Protein AF-A0A0F9MWS9-F1 (afdb_monomer_lite)

Structure (mmCIF, N/CA/C/O backbone):
data_AF-A0A0F9MWS9-F1
#
_entry.id   AF-A0A0F9MWS9-F1
#
loop_
_atom_site.group_PDB
_atom_site.id
_atom_site.type_symbol
_atom_site.label_atom_id
_atom_site.label_alt_id
_atom_site.label_comp_id
_atom_site.label_asym_id
_atom_site.label_entity_id
_atom_site.label_seq_id
_atom_site.pdbx_PDB_ins_code
_atom_site.Cartn_x
_atom_site.Cartn_y
_atom_site.Cartn_z
_atom_site.occupancy
_atom_site.B_iso_or_equiv
_atom_site.auth_seq_id
_atom_site.auth_comp_id
_atom_site.auth_asym_id
_atom_site.auth_atom_id
_atom_site.pdbx_PDB_model_num
ATOM 1 N N . MET A 1 1 ? 12.477 2.180 42.916 1.00 33.06 1 MET A N 1
ATOM 2 C CA . MET A 1 1 ? 12.756 0.726 42.947 1.00 33.06 1 MET A CA 1
ATOM 3 C C . MET A 1 1 ? 11.719 0.023 42.084 1.00 33.06 1 MET A C 1
ATOM 5 O O . MET A 1 1 ? 10.607 -0.194 42.544 1.00 33.06 1 MET A O 1
ATOM 9 N N . LYS A 1 2 ? 12.033 -0.216 40.807 1.00 33.66 2 LYS A N 1
ATOM 10 C CA . LYS A 1 2 ? 11.107 -0.836 39.848 1.00 33.66 2 LYS A CA 1
ATOM 11 C C . LYS A 1 2 ? 11.166 -2.355 40.028 1.00 33.66 2 LYS A C 1
ATOM 13 O O . LYS A 1 2 ? 12.257 -2.920 40.002 1.00 33.66 2 LYS A O 1
ATOM 18 N N . LYS A 1 3 ? 10.023 -2.999 40.275 1.00 29.28 3 LYS A N 1
ATOM 19 C CA . LYS A 1 3 ? 9.929 -4.462 40.342 1.00 29.28 3 LYS A CA 1
ATOM 20 C C . LYS A 1 3 ? 9.741 -4.998 38.926 1.00 29.28 3 LYS A C 1
ATOM 22 O O . LYS A 1 3 ? 8.705 -4.784 38.312 1.00 29.28 3 LYS A O 1
ATOM 27 N N . LEU A 1 4 ? 10.789 -5.649 38.441 1.00 31.08 4 LEU A N 1
ATOM 28 C CA . LEU A 1 4 ? 10.837 -6.424 37.211 1.00 31.08 4 LEU A CA 1
ATOM 29 C C . LEU A 1 4 ? 10.204 -7.794 37.506 1.00 31.08 4 LEU A C 1
ATOM 31 O O . LEU A 1 4 ? 10.691 -8.505 38.386 1.00 31.08 4 LEU A O 1
ATOM 35 N N . ILE A 1 5 ? 9.108 -8.148 36.837 1.00 36.31 5 ILE A N 1
ATOM 36 C CA . ILE A 1 5 ? 8.542 -9.501 36.916 1.00 36.31 5 ILE A CA 1
ATOM 37 C C . ILE A 1 5 ? 9.139 -10.294 35.752 1.00 36.31 5 ILE A C 1
ATOM 39 O O . ILE A 1 5 ? 8.792 -10.063 34.599 1.00 36.31 5 ILE A O 1
ATOM 43 N N . ILE A 1 6 ? 10.079 -11.189 36.064 1.00 33.19 6 ILE A N 1
ATOM 44 C CA . ILE A 1 6 ? 10.689 -12.124 35.112 1.00 33.19 6 ILE A CA 1
ATOM 45 C C . ILE A 1 6 ? 9.939 -13.453 35.235 1.00 33.19 6 ILE A C 1
ATOM 47 O O . ILE A 1 6 ? 10.024 -14.114 36.269 1.00 33.19 6 ILE A O 1
ATOM 51 N N . LEU A 1 7 ? 9.221 -13.857 34.189 1.00 34.88 7 LEU A N 1
ATOM 52 C CA . LEU A 1 7 ? 8.716 -15.223 34.044 1.00 34.88 7 LEU A CA 1
ATOM 53 C C . LEU A 1 7 ? 9.752 -16.026 33.251 1.00 34.88 7 LEU A C 1
ATOM 55 O O . LEU A 1 7 ? 9.884 -15.876 32.041 1.00 34.88 7 LEU A O 1
ATOM 59 N N . ALA A 1 8 ? 10.533 -16.839 33.963 1.00 32.91 8 ALA A N 1
ATOM 60 C CA . ALA A 1 8 ? 11.548 -17.711 33.385 1.00 32.91 8 ALA A CA 1
ATOM 61 C C . ALA A 1 8 ? 10.923 -19.056 32.978 1.00 32.91 8 ALA A C 1
ATOM 63 O O . ALA A 1 8 ? 10.667 -19.910 33.825 1.00 32.91 8 ALA A O 1
ATOM 64 N N . GLY A 1 9 ? 10.689 -19.246 31.680 1.00 32.31 9 GLY A N 1
ATOM 65 C CA . GLY A 1 9 ? 10.473 -20.562 31.081 1.00 32.31 9 GLY A CA 1
ATOM 66 C C . GLY A 1 9 ? 11.807 -21.132 30.602 1.00 32.31 9 GLY A C 1
ATOM 67 O O . GLY A 1 9 ? 12.452 -20.546 29.738 1.00 32.31 9 GLY A O 1
ATOM 68 N N . ILE A 1 10 ? 12.241 -22.254 31.180 1.00 38.34 10 ILE A N 1
ATOM 69 C CA . ILE A 1 10 ? 13.439 -22.988 30.749 1.00 38.34 10 ILE A CA 1
ATOM 70 C C . ILE A 1 10 ? 13.066 -23.858 29.545 1.00 38.34 10 ILE A C 1
ATOM 72 O O . ILE A 1 10 ? 12.304 -24.811 29.694 1.00 38.34 10 ILE A O 1
ATOM 76 N N . PHE A 1 11 ? 13.651 -23.574 28.381 1.00 33.03 11 PHE A N 1
ATOM 77 C CA . PHE A 1 11 ? 13.774 -24.525 27.273 1.00 33.03 11 PHE A CA 1
ATOM 78 C C . PHE A 1 11 ? 15.157 -24.358 26.623 1.00 33.03 11 PHE A C 1
ATOM 80 O O . PHE A 1 11 ? 15.594 -23.247 26.333 1.00 33.03 11 PHE A O 1
ATOM 87 N N . LEU A 1 12 ? 15.879 -25.470 26.482 1.00 32.66 12 LEU A N 1
ATOM 88 C CA . LEU A 1 12 ? 17.255 -25.558 25.985 1.00 32.66 12 LEU A CA 1
ATOM 89 C C . LEU A 1 12 ? 17.269 -25.833 24.469 1.00 32.66 12 LEU A C 1
ATOM 91 O O . LEU A 1 12 ? 16.590 -26.760 24.041 1.00 32.66 12 LEU A O 1
ATOM 95 N N . LEU A 1 13 ? 18.155 -25.113 23.752 1.00 37.16 13 LEU A N 1
ATOM 96 C CA . LEU A 1 13 ? 18.725 -25.371 22.404 1.00 37.16 13 LEU A CA 1
ATOM 97 C C . LEU A 1 13 ? 17.707 -25.244 21.244 1.00 37.16 13 LEU A C 1
ATOM 99 O O . LEU A 1 13 ? 16.757 -26.003 21.172 1.00 37.16 13 LEU A O 1
ATOM 103 N N . VAL A 1 14 ? 17.802 -24.313 20.288 1.00 38.50 14 VAL A N 1
ATOM 104 C CA . VAL A 1 14 ? 18.889 -23.950 19.351 1.00 38.50 14 VAL A CA 1
ATOM 105 C C . VAL A 1 14 ? 18.644 -22.498 18.887 1.00 38.50 14 VAL A C 1
ATOM 107 O O . VAL A 1 14 ? 17.505 -22.045 18.866 1.00 38.50 14 VAL A O 1
ATOM 110 N N . GLY A 1 15 ? 19.708 -21.758 18.560 1.00 44.62 15 GLY A N 1
ATOM 111 C CA . GLY A 1 15 ? 19.700 -20.309 18.321 1.00 44.62 15 GLY A CA 1
ATOM 112 C C . GLY A 1 15 ? 18.612 -19.771 17.383 1.00 44.62 15 GLY A C 1
ATOM 113 O O . GLY A 1 15 ? 18.641 -20.000 16.181 1.00 44.62 15 GLY 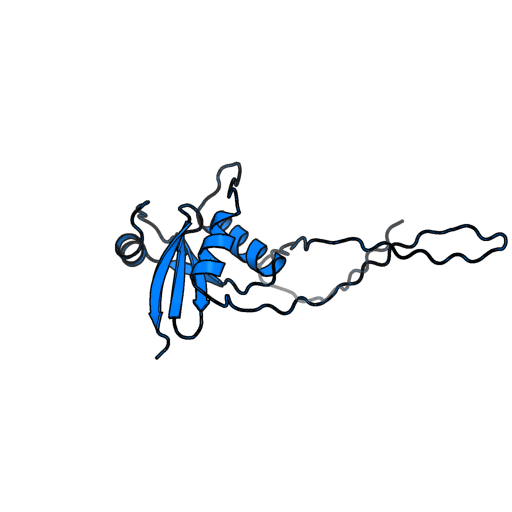A O 1
ATOM 114 N N . CYS A 1 16 ? 17.723 -18.961 17.951 1.00 31.00 16 CYS A N 1
ATOM 115 C CA . CYS A 1 16 ? 16.984 -17.901 17.280 1.00 31.00 16 CYS A CA 1
ATOM 116 C C . CYS A 1 16 ? 16.686 -16.869 18.374 1.00 31.00 16 CYS A C 1
ATOM 118 O O . CYS A 1 16 ? 15.968 -17.169 19.328 1.00 31.00 16 CYS A O 1
ATOM 120 N N . ALA A 1 17 ? 17.345 -15.711 18.336 1.00 36.44 17 ALA A N 1
ATOM 121 C CA . ALA A 1 17 ? 17.035 -14.640 19.274 1.00 36.44 17 ALA A CA 1
ATOM 122 C C . ALA A 1 17 ? 15.630 -14.120 18.928 1.00 36.44 17 ALA A C 1
ATOM 124 O O . ALA A 1 17 ? 15.424 -13.737 17.777 1.00 36.44 17 ALA A O 1
ATOM 125 N N . PRO A 1 18 ? 14.655 -14.115 19.855 1.00 38.09 18 PRO A N 1
ATOM 126 C CA . PRO A 1 18 ? 13.385 -13.469 19.583 1.00 38.09 18 PRO A CA 1
ATOM 127 C C . PRO A 1 18 ? 13.640 -11.963 19.512 1.00 38.09 18 PRO A C 1
ATOM 129 O O . PRO A 1 18 ? 14.011 -11.336 20.506 1.00 38.09 18 PRO A O 1
ATOM 132 N N . VAL A 1 19 ? 13.480 -11.395 18.320 1.00 38.53 19 VAL A N 1
ATOM 133 C CA . VAL A 1 19 ? 13.3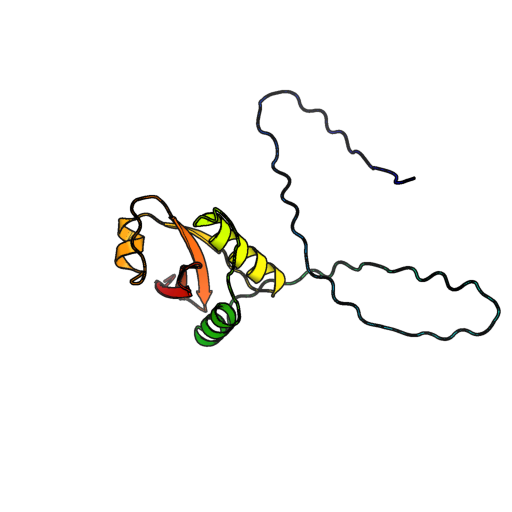72 -9.950 18.139 1.00 38.53 19 VAL A CA 1
ATOM 134 C C . VAL A 1 19 ? 12.063 -9.544 18.808 1.00 38.53 19 VAL A C 1
ATOM 136 O O . VAL A 1 19 ? 10.979 -9.869 18.334 1.00 38.53 19 VAL A O 1
ATOM 139 N N . VAL A 1 20 ? 12.167 -8.925 19.980 1.00 38.09 20 VAL A N 1
ATOM 140 C CA . VAL A 1 20 ? 11.023 -8.327 20.668 1.00 38.09 20 VAL A CA 1
ATOM 141 C C . VAL A 1 20 ? 10.841 -6.945 20.057 1.00 38.09 20 VAL A C 1
ATOM 143 O O . VAL A 1 20 ? 11.601 -6.027 20.358 1.00 38.09 20 VAL A O 1
ATOM 146 N N . GLU A 1 21 ? 9.886 -6.820 19.141 1.00 39.25 21 GLU A N 1
ATOM 147 C CA . GLU A 1 21 ? 9.561 -5.549 18.506 1.00 39.25 21 GLU A CA 1
ATOM 148 C C . GLU A 1 21 ? 8.651 -4.733 19.434 1.00 39.25 21 GLU A C 1
ATOM 150 O O . GLU A 1 21 ? 7.560 -5.160 19.813 1.00 39.25 21 GLU A O 1
ATOM 155 N N . TYR A 1 22 ? 9.133 -3.567 19.859 1.00 38.62 22 TYR A N 1
ATOM 156 C CA . TYR A 1 22 ? 8.384 -2.647 20.705 1.00 38.62 22 TYR A CA 1
ATOM 157 C C . TYR A 1 22 ? 7.497 -1.777 19.810 1.00 38.62 22 TYR A C 1
ATOM 159 O O . TYR A 1 22 ? 7.992 -0.902 19.103 1.00 38.62 22 TYR A O 1
ATOM 167 N N . VAL A 1 23 ? 6.188 -2.023 19.822 1.00 33.41 23 VAL A N 1
ATOM 168 C CA . VAL A 1 23 ? 5.212 -1.166 19.137 1.00 33.41 23 VAL A CA 1
ATOM 169 C C . VAL A 1 23 ? 4.765 -0.080 20.115 1.00 33.41 23 VAL A C 1
ATOM 171 O O . VAL A 1 23 ? 4.049 -0.353 21.075 1.00 33.41 23 VAL A O 1
ATOM 174 N N . GLU A 1 24 ? 5.212 1.158 19.901 1.00 35.56 24 GLU A N 1
ATOM 175 C CA . GLU A 1 24 ? 4.741 2.321 20.661 1.00 35.56 24 GLU A CA 1
ATOM 176 C C . GLU A 1 24 ? 3.365 2.761 20.129 1.00 35.56 24 GLU A C 1
ATOM 178 O O . GLU A 1 24 ? 3.253 3.415 19.092 1.00 35.56 24 GLU A O 1
ATOM 183 N N . THR A 1 25 ? 2.289 2.382 20.819 1.00 37.94 25 THR A N 1
ATOM 184 C CA . THR A 1 25 ? 0.919 2.823 20.503 1.00 37.94 25 THR A CA 1
ATOM 185 C C . THR A 1 25 ? 0.666 4.255 21.004 1.00 37.94 25 THR A C 1
ATOM 187 O O . THR A 1 25 ? 1.119 4.597 22.100 1.00 37.94 25 THR A O 1
ATOM 190 N N . PRO A 1 26 ? -0.072 5.113 20.271 1.00 35.72 26 PRO A N 1
ATOM 191 C CA . PRO A 1 26 ? -0.399 6.462 20.728 1.00 35.72 26 PRO A CA 1
ATOM 192 C C . PRO A 1 26 ? -1.329 6.443 21.935 1.00 35.72 26 PRO A C 1
ATOM 194 O O . PRO A 1 26 ? -2.268 5.657 22.009 1.00 35.72 26 PRO A O 1
ATOM 197 N N . VAL A 1 27 ? -1.103 7.390 22.840 1.00 34.25 27 VAL A N 1
ATOM 198 C CA . VAL A 1 27 ? -1.928 7.613 24.026 1.00 34.25 27 VAL A CA 1
ATOM 199 C C . VAL A 1 27 ? -2.564 8.999 23.906 1.00 34.25 27 VAL A C 1
ATOM 201 O O . VAL A 1 27 ? -1.849 9.991 23.766 1.00 34.25 27 VAL A O 1
ATOM 204 N N . TYR A 1 28 ? -3.895 9.075 23.957 1.00 41.12 28 TYR A N 1
ATOM 205 C CA . TYR A 1 28 ? -4.650 10.333 24.024 1.00 41.12 28 TYR A CA 1
ATOM 206 C C . TYR A 1 28 ? -5.219 10.532 25.438 1.00 41.12 28 TYR A C 1
ATOM 208 O O . TYR A 1 28 ? -5.641 9.574 26.082 1.00 41.12 28 TYR A O 1
ATOM 216 N N . ILE A 1 29 ? -5.197 11.775 25.935 1.00 35.16 29 ILE A N 1
ATOM 217 C CA . ILE A 1 29 ? -5.516 12.137 27.327 1.00 35.16 29 ILE A CA 1
ATOM 218 C C . ILE A 1 29 ? -6.893 12.811 27.382 1.00 35.16 29 ILE A C 1
ATOM 220 O O . ILE A 1 29 ? -7.041 13.936 26.903 1.00 35.16 29 ILE A O 1
ATOM 224 N N . GLU A 1 30 ? -7.879 12.180 28.022 1.00 36.31 30 GLU A N 1
ATOM 225 C CA . GLU A 1 30 ? -9.132 12.846 28.404 1.00 36.31 30 GLU A CA 1
ATOM 226 C C . GLU A 1 30 ? -9.099 13.286 29.875 1.00 36.31 30 GLU A C 1
ATOM 228 O O . GLU A 1 30 ? -8.767 12.518 30.778 1.00 36.31 30 GLU A O 1
ATOM 233 N N . LYS A 1 31 ? -9.440 14.557 30.125 1.00 33.81 31 LYS A N 1
ATOM 234 C CA . LYS A 1 31 ? -9.402 15.188 31.451 1.00 33.81 31 LYS A CA 1
ATOM 235 C C . LYS A 1 31 ? -10.778 15.125 32.113 1.00 33.81 31 LYS A C 1
ATOM 237 O O . LYS A 1 31 ? -11.664 15.893 31.746 1.00 33.81 31 LYS A O 1
ATOM 242 N N . ILE A 1 32 ? -10.935 14.290 33.138 1.00 42.00 32 ILE A N 1
ATOM 243 C CA . ILE A 1 32 ? -12.139 14.265 33.984 1.00 42.00 32 ILE A CA 1
ATOM 244 C C . ILE A 1 32 ? -11.792 14.859 35.356 1.00 42.00 32 ILE A C 1
ATOM 246 O O . ILE A 1 32 ? -10.798 14.475 35.966 1.00 42.00 32 ILE A O 1
ATOM 250 N N . VAL A 1 33 ? -12.587 15.829 35.827 1.00 34.78 33 VAL A N 1
ATOM 251 C CA . VAL A 1 33 ? -12.396 16.517 37.116 1.00 34.78 33 VAL A CA 1
ATOM 252 C C . VAL A 1 33 ? -13.537 16.137 38.057 1.00 34.78 33 VAL A C 1
ATOM 254 O O . VAL A 1 33 ? -14.662 16.592 37.865 1.00 34.78 33 VAL A O 1
ATOM 257 N N . GLU A 1 34 ? -13.249 15.355 39.096 1.00 37.00 34 GLU A N 1
ATOM 258 C CA . GLU A 1 34 ? -14.145 15.205 40.249 1.00 37.00 34 GLU A CA 1
ATOM 259 C C . GLU A 1 34 ? -13.629 16.042 41.424 1.00 37.00 34 GLU A C 1
ATOM 261 O O . GLU A 1 34 ? -12.450 15.998 41.774 1.00 37.00 34 GLU A O 1
ATOM 266 N N . VAL A 1 35 ? -14.522 16.833 42.026 1.00 34.62 35 VAL A N 1
ATOM 267 C CA . VAL A 1 35 ? -14.218 17.702 43.169 1.00 34.62 35 VAL A CA 1
ATOM 268 C C . VAL A 1 35 ? -14.808 17.076 44.428 1.00 34.62 35 VAL A C 1
ATOM 270 O O . VAL A 1 35 ? -16.026 17.066 44.597 1.00 34.62 35 VAL A O 1
ATOM 273 N N . VAL A 1 36 ? -13.951 16.602 45.334 1.00 36.69 36 VAL A N 1
ATOM 274 C CA . VAL A 1 36 ? -14.343 16.173 46.685 1.00 36.69 36 VAL A CA 1
ATOM 275 C C . VAL A 1 36 ? -13.609 17.044 47.702 1.00 36.69 36 VAL A C 1
ATOM 277 O O . VAL A 1 36 ? -12.386 17.171 47.675 1.00 36.69 36 VAL A O 1
ATOM 280 N N . VAL A 1 37 ? -14.379 17.706 48.566 1.00 44.53 37 VAL A N 1
ATOM 281 C CA . VAL A 1 37 ? -13.894 18.657 49.572 1.00 44.53 37 VAL A CA 1
ATOM 282 C C . VAL A 1 37 ? -13.767 17.936 50.912 1.00 44.53 37 VAL A C 1
ATOM 284 O O . VAL A 1 37 ? -14.785 17.654 51.527 1.00 44.53 37 VAL A O 1
ATOM 287 N N . GLU A 1 38 ? -12.535 17.637 51.334 1.00 38.47 38 GLU A N 1
ATOM 288 C CA . GLU A 1 38 ? -11.970 17.883 52.679 1.00 38.47 38 GLU A CA 1
ATOM 289 C C . GLU A 1 38 ? -10.625 17.138 52.844 1.00 38.47 38 GLU A C 1
ATOM 291 O O . GLU A 1 38 ? -10.569 15.923 52.953 1.00 38.47 38 GLU A O 1
ATOM 296 N N . VAL A 1 39 ? -9.530 17.914 52.860 1.00 49.56 39 VAL A N 1
ATOM 297 C CA . VAL A 1 39 ? -8.171 17.583 53.351 1.00 49.56 39 VAL A CA 1
ATOM 298 C C . VAL A 1 39 ? -7.602 16.205 52.954 1.00 49.56 39 VAL A C 1
ATOM 300 O O . VAL A 1 39 ? -7.217 15.415 53.810 1.00 49.56 39 VAL A O 1
ATOM 303 N N . GLU A 1 40 ? -7.426 15.939 51.657 1.00 40.06 40 GLU A N 1
ATOM 304 C CA . GLU A 1 40 ? -6.697 14.754 51.185 1.00 40.06 40 GLU A CA 1
ATOM 305 C C . GLU A 1 40 ? -5.641 15.119 50.138 1.00 40.06 40 GLU A C 1
ATOM 307 O O . GLU A 1 40 ? -5.856 15.903 49.215 1.00 40.06 40 GLU A O 1
ATOM 312 N N . LYS A 1 41 ? -4.444 14.562 50.326 1.00 37.53 41 LYS A N 1
ATOM 313 C CA . LYS A 1 41 ? -3.307 14.652 49.413 1.00 37.53 41 LYS A CA 1
ATOM 314 C C . LYS A 1 41 ? -3.742 14.114 48.047 1.00 37.53 41 LYS A C 1
ATOM 316 O O . LYS A 1 41 ? -3.852 12.903 47.885 1.00 37.53 41 LYS A O 1
ATOM 321 N N . ILE A 1 42 ? -3.967 15.008 47.087 1.00 43.09 42 ILE A N 1
ATOM 322 C CA . ILE A 1 42 ? -4.280 14.657 45.699 1.00 43.09 42 ILE A CA 1
ATOM 323 C C . ILE A 1 42 ? -3.067 13.907 45.140 1.00 43.09 42 ILE A C 1
ATOM 325 O O . ILE A 1 42 ? -2.016 14.493 44.885 1.00 43.09 42 ILE A O 1
ATOM 329 N N . VAL A 1 43 ? -3.181 12.586 45.039 1.00 43.03 43 VAL A N 1
ATOM 330 C CA . VAL A 1 43 ? -2.247 11.757 44.282 1.00 43.03 43 VAL A CA 1
ATOM 331 C C . VAL A 1 43 ? -2.901 11.557 42.927 1.00 43.03 43 VAL A C 1
ATOM 333 O O . VAL A 1 43 ? -3.846 10.784 42.804 1.00 43.03 43 VAL A O 1
ATOM 336 N N . GLU A 1 44 ? -2.429 12.292 41.925 1.00 45.31 44 GLU A N 1
ATOM 337 C CA . GLU A 1 44 ? -2.791 12.040 40.534 1.00 45.31 44 GLU A CA 1
ATOM 338 C C . GLU A 1 44 ? -2.245 10.657 40.157 1.00 45.31 44 GLU A C 1
ATOM 340 O O . GLU A 1 44 ? -1.035 10.449 40.062 1.00 45.31 44 GLU A O 1
ATOM 345 N N . ILE A 1 45 ? -3.137 9.674 40.035 1.00 51.62 45 ILE A N 1
ATOM 346 C CA . ILE A 1 45 ? -2.805 8.352 39.511 1.00 51.62 45 ILE A CA 1
ATOM 347 C C . ILE A 1 45 ? -3.269 8.345 38.056 1.00 51.62 45 ILE A C 1
ATOM 349 O O . ILE A 1 45 ? -4.453 8.160 37.781 1.00 51.62 45 ILE A O 1
ATOM 353 N N . GLU A 1 46 ? -2.339 8.557 37.124 1.00 51.22 46 GLU A N 1
ATOM 354 C CA . GLU A 1 46 ? -2.579 8.325 35.699 1.00 51.22 46 GLU A CA 1
ATOM 355 C C . GLU A 1 46 ? -2.824 6.829 35.483 1.00 51.22 46 GLU A C 1
ATOM 357 O O . GLU A 1 46 ? -1.916 5.999 35.581 1.00 51.22 46 GLU A O 1
ATOM 362 N N . LYS A 1 47 ? -4.081 6.459 35.238 1.00 44.78 47 LYS A N 1
ATOM 363 C CA . LYS A 1 47 ? -4.443 5.091 34.881 1.00 44.78 47 LYS A CA 1
ATOM 364 C C . LYS A 1 47 ? -4.422 4.975 33.361 1.00 44.78 47 LYS A C 1
ATOM 366 O O . LYS A 1 47 ? -5.351 5.416 32.695 1.00 44.78 47 LYS A O 1
ATOM 371 N N . ILE A 1 48 ? -3.360 4.380 32.826 1.00 56.12 48 ILE A N 1
ATOM 372 C CA . ILE A 1 48 ? -3.275 3.999 31.413 1.00 56.12 48 ILE A CA 1
ATOM 373 C C . ILE A 1 48 ? -4.309 2.887 31.189 1.00 56.12 48 ILE A C 1
ATOM 375 O O . ILE A 1 48 ? -4.214 1.822 31.801 1.00 56.12 48 ILE A O 1
ATOM 379 N N . ALA A 1 49 ? -5.333 3.159 30.383 1.00 52.75 49 ALA A N 1
ATOM 380 C CA . ALA A 1 49 ? -6.305 2.162 29.953 1.00 52.75 49 ALA A CA 1
ATOM 381 C C . ALA A 1 49 ? -5.986 1.763 28.508 1.00 52.75 49 ALA A C 1
ATOM 383 O O . ALA A 1 49 ? -6.032 2.598 27.610 1.00 52.75 49 ALA A O 1
ATOM 384 N N . GLU A 1 50 ? -5.649 0.493 28.296 1.00 56.91 50 GLU A N 1
ATOM 385 C CA . GLU A 1 50 ? -5.481 -0.088 26.964 1.00 56.91 50 GLU A CA 1
ATOM 386 C C . GLU A 1 50 ? -6.876 -0.372 26.388 1.00 56.91 50 GLU A C 1
ATOM 388 O O . GLU A 1 50 ? -7.559 -1.298 26.831 1.00 56.91 50 GLU A O 1
ATOM 393 N N . VAL A 1 51 ? -7.336 0.457 25.448 1.00 63.19 51 VAL A N 1
ATOM 394 C CA . VAL A 1 51 ? -8.569 0.193 24.693 1.00 63.19 51 VAL A CA 1
ATOM 395 C C . VAL A 1 51 ? -8.182 -0.579 23.429 1.00 63.19 51 VAL A C 1
ATOM 397 O O . VAL A 1 51 ? -7.374 -0.068 22.653 1.00 63.19 51 VAL A O 1
ATOM 400 N N . PRO A 1 52 ? -8.720 -1.791 23.200 1.00 67.69 52 PRO A N 1
ATOM 401 C CA . PRO A 1 52 ? -8.506 -2.503 21.947 1.00 67.69 52 PRO A CA 1
ATOM 402 C C . PRO A 1 52 ? -9.051 -1.669 20.784 1.00 67.69 52 PRO A C 1
ATOM 404 O O . PRO A 1 52 ? -10.233 -1.326 20.777 1.00 67.69 52 PRO A O 1
ATOM 407 N N . ILE A 1 53 ? -8.195 -1.336 19.819 1.00 76.06 53 ILE A N 1
ATOM 408 C CA . ILE A 1 53 ? -8.624 -0.733 18.556 1.00 76.06 53 ILE A CA 1
ATOM 409 C C . ILE A 1 53 ? -9.036 -1.884 17.639 1.00 76.06 53 ILE A C 1
ATOM 411 O O . ILE A 1 53 ? -8.231 -2.770 17.351 1.00 76.06 53 ILE A O 1
ATOM 415 N N . GLU A 1 54 ? -10.295 -1.891 17.210 1.00 87.19 54 GLU A N 1
ATOM 416 C CA . GLU A 1 54 ? -10.746 -2.779 16.142 1.00 87.19 54 GLU A CA 1
ATOM 417 C C . GLU A 1 54 ? -10.199 -2.245 14.815 1.00 87.19 54 GLU A C 1
ATOM 419 O O . GLU A 1 54 ? -10.433 -1.088 14.465 1.00 87.19 54 GLU A O 1
ATOM 424 N N . LEU A 1 55 ? -9.416 -3.067 14.113 1.00 92.38 55 LEU A N 1
ATOM 425 C CA . LEU A 1 55 ? -8.889 -2.712 12.799 1.00 92.38 55 LEU A CA 1
ATOM 426 C C . LEU A 1 55 ? -9.982 -2.895 11.750 1.00 92.38 55 LEU A C 1
ATOM 428 O O . LEU A 1 55 ? -10.667 -3.919 11.746 1.00 92.38 55 LEU A O 1
ATOM 432 N N . ARG A 1 56 ? -10.105 -1.929 10.843 1.00 95.38 56 ARG A N 1
ATOM 433 C CA . ARG A 1 56 ? -11.048 -1.969 9.722 1.00 95.38 56 ARG A CA 1
ATOM 434 C C . ARG A 1 56 ? -10.352 -1.758 8.384 1.00 95.38 56 ARG A C 1
ATOM 436 O O . ARG A 1 56 ? -9.255 -1.205 8.323 1.00 95.38 56 ARG A O 1
ATOM 443 N N . ASP A 1 57 ? -11.032 -2.142 7.316 1.00 97.19 57 ASP A N 1
ATOM 444 C CA . ASP A 1 57 ? -10.648 -1.769 5.959 1.00 97.19 57 ASP A CA 1
ATOM 445 C C . ASP A 1 57 ? -11.005 -0.300 5.662 1.00 97.19 57 ASP A C 1
ATOM 447 O O . ASP A 1 57 ? -11.749 0.363 6.402 1.00 97.19 57 ASP A O 1
ATOM 451 N N . PHE A 1 58 ? -10.463 0.209 4.556 1.00 97.81 58 PHE A N 1
ATOM 452 C CA . PHE A 1 58 ? -10.891 1.483 3.984 1.00 97.81 58 PHE A CA 1
ATOM 453 C C . PHE A 1 58 ? -12.266 1.314 3.320 1.00 97.81 58 PHE A C 1
ATOM 455 O O . PHE A 1 58 ? -12.531 0.307 2.667 1.00 97.81 58 PHE A O 1
ATOM 462 N N . GLU A 1 59 ? -13.132 2.313 3.455 1.00 97.19 59 GLU A N 1
ATOM 463 C CA . GLU A 1 59 ? -14.465 2.372 2.846 1.00 97.19 59 GLU A CA 1
ATOM 464 C C . GLU A 1 59 ? -14.399 2.712 1.353 1.00 97.19 59 GLU A C 1
ATOM 466 O O . GLU A 1 59 ? -15.332 2.438 0.600 1.00 97.19 59 GLU A O 1
ATOM 471 N N . SER A 1 60 ? -13.319 3.363 0.907 1.00 98.00 60 SER A N 1
ATOM 472 C CA . SER A 1 60 ? -13.150 3.733 -0.495 1.00 98.00 60 SER A CA 1
ATOM 473 C C . SER A 1 60 ? -11.691 3.967 -0.882 1.00 98.00 60 SER A C 1
ATOM 475 O O . SER A 1 60 ? -10.835 4.277 -0.053 1.00 98.00 60 SER A O 1
ATOM 477 N N . LEU A 1 61 ? -11.416 3.891 -2.188 1.00 97.69 61 LEU A N 1
ATOM 478 C CA . LEU A 1 61 ? -10.112 4.261 -2.744 1.00 97.69 61 LEU A CA 1
ATOM 479 C C . LEU A 1 61 ? -9.761 5.735 -2.476 1.00 97.69 61 LEU A C 1
ATOM 481 O O . LEU A 1 61 ? -8.583 6.071 -2.388 1.00 97.69 61 LEU A O 1
ATOM 485 N N . GLU A 1 62 ? -10.760 6.610 -2.360 1.00 97.50 62 GLU A N 1
ATOM 486 C CA . GLU A 1 62 ? -10.522 8.025 -2.068 1.00 97.50 62 GLU A CA 1
ATOM 487 C C . GLU A 1 62 ? -10.060 8.223 -0.624 1.00 97.50 62 GLU A C 1
ATOM 489 O O . GLU A 1 62 ? -9.046 8.878 -0.411 1.00 97.50 62 GLU A O 1
ATOM 494 N N . GLU A 1 63 ? -10.707 7.563 0.343 1.00 97.25 63 GLU A N 1
ATOM 495 C CA . GLU A 1 63 ? -10.261 7.566 1.744 1.00 97.25 63 GLU A CA 1
ATOM 496 C C . GLU A 1 63 ? -8.812 7.071 1.859 1.00 97.25 63 GLU A C 1
ATOM 498 O O . GLU A 1 63 ? -7.989 7.693 2.529 1.00 97.25 63 GLU A O 1
ATOM 503 N N . LEU A 1 64 ? -8.462 5.992 1.146 1.00 97.31 64 LEU A N 1
ATOM 504 C CA . LEU A 1 64 ? -7.088 5.496 1.107 1.00 97.31 64 LEU A CA 1
ATOM 505 C C . LEU A 1 64 ? -6.113 6.545 0.548 1.00 97.31 64 LEU A C 1
ATOM 507 O O . LEU A 1 64 ? -5.036 6.752 1.109 1.00 97.31 64 LEU A O 1
ATOM 511 N N . ARG A 1 65 ? -6.464 7.208 -0.559 1.00 95.88 65 ARG A N 1
ATOM 512 C CA . ARG A 1 65 ? -5.615 8.235 -1.188 1.00 95.88 65 ARG A CA 1
ATOM 513 C C . ARG A 1 65 ? -5.404 9.436 -0.282 1.00 95.88 65 ARG A C 1
ATOM 515 O O . ARG A 1 65 ? -4.272 9.907 -0.169 1.00 95.88 65 ARG A O 1
ATOM 522 N N . GLU A 1 66 ? -6.469 9.913 0.354 1.00 95.25 66 GLU A N 1
ATOM 523 C CA . GLU A 1 66 ? -6.406 10.997 1.330 1.00 95.25 66 GLU A CA 1
ATOM 524 C C . GLU A 1 66 ? -5.493 10.592 2.495 1.00 95.25 66 GLU A C 1
ATOM 526 O O . GLU A 1 66 ? -4.500 11.269 2.769 1.00 95.25 66 GLU A O 1
ATOM 531 N N . TRP A 1 67 ? -5.725 9.417 3.084 1.00 95.19 67 TRP A N 1
ATOM 532 C CA . TRP A 1 67 ? -4.966 8.924 4.232 1.00 95.19 67 TRP A CA 1
ATOM 533 C C . TRP A 1 67 ? -3.470 8.693 3.940 1.00 95.19 67 TRP A C 1
ATOM 535 O O . TRP A 1 67 ? -2.614 9.037 4.763 1.00 95.19 67 TRP A O 1
ATOM 545 N N . VA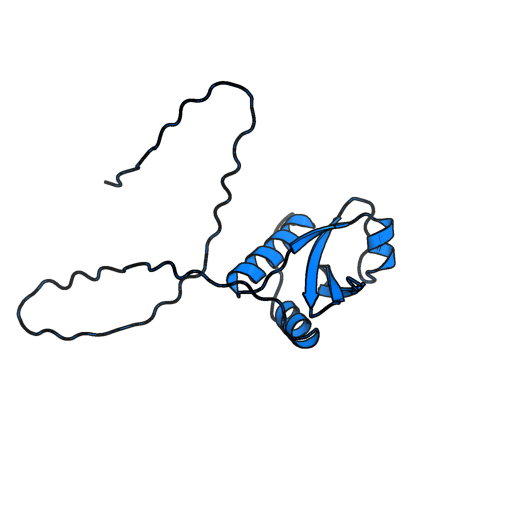L A 1 68 ? -3.121 8.152 2.764 1.00 92.62 68 VAL A N 1
ATOM 546 C CA . VAL A 1 68 ? -1.719 8.011 2.315 1.00 92.62 68 VAL A CA 1
ATOM 547 C C . VAL A 1 68 ? -1.103 9.388 2.002 1.00 92.62 68 VAL A C 1
ATOM 549 O O . VAL A 1 68 ? 0.091 9.610 2.227 1.00 92.62 68 VAL A O 1
ATOM 552 N N . GLY A 1 69 ? -1.898 10.337 1.502 1.00 85.19 69 GLY A N 1
ATOM 553 C CA . GLY A 1 69 ? -1.463 11.681 1.116 1.00 85.19 69 GLY A CA 1
ATOM 554 C C . GLY A 1 69 ? -1.162 12.626 2.286 1.00 85.19 69 GLY A C 1
ATOM 555 O O . GLY A 1 69 ? -0.257 13.458 2.176 1.00 85.19 69 GLY A O 1
ATOM 556 N N . GLU A 1 70 ? -1.861 12.479 3.414 1.00 74.25 70 GLU A N 1
ATOM 557 C CA . GLU A 1 70 ? -1.753 13.342 4.605 1.00 74.25 70 GLU A CA 1
ATOM 558 C C . GLU A 1 70 ? -0.397 13.249 5.337 1.00 74.25 70 GLU A C 1
ATOM 560 O O . GLU A 1 70 ? -0.048 14.107 6.154 1.00 74.25 70 GLU A O 1
ATOM 565 N N . GLY A 1 71 ? 0.415 12.237 5.021 1.00 57.97 71 GLY A N 1
ATOM 566 C CA . GLY A 1 71 ? 1.725 12.017 5.623 1.00 57.97 71 GLY A CA 1
ATOM 567 C C . GLY A 1 71 ? 2.872 12.699 4.877 1.00 57.97 71 GLY A C 1
ATOM 568 O O . GLY A 1 71 ? 2.993 12.647 3.651 1.00 57.97 71 GLY A O 1
ATOM 569 N N . ARG A 1 72 ? 3.828 13.263 5.619 1.00 58.59 72 ARG A N 1
ATOM 570 C CA . ARG A 1 72 ? 5.204 13.349 5.119 1.00 58.59 72 ARG A CA 1
ATOM 571 C C . ARG A 1 72 ? 5.936 12.090 5.576 1.00 58.59 72 ARG A C 1
ATOM 573 O O . ARG A 1 72 ? 6.379 12.042 6.718 1.00 58.59 72 ARG A O 1
ATOM 580 N N . PHE A 1 73 ? 6.037 11.080 4.709 1.00 62.78 73 PHE A N 1
ATOM 581 C CA . PHE A 1 73 ? 6.933 9.935 4.915 1.00 62.78 73 PHE A CA 1
ATOM 582 C C . PHE A 1 73 ? 8.383 10.428 4.821 1.00 62.78 73 PHE A C 1
ATOM 584 O O . PHE A 1 73 ? 9.017 10.339 3.778 1.00 62.78 73 PHE A O 1
ATOM 591 N N . PHE A 1 74 ? 8.872 11.079 5.872 1.00 55.91 74 PHE A N 1
ATOM 592 C CA . PHE A 1 74 ? 10.282 11.414 6.011 1.00 55.91 74 PHE A CA 1
ATOM 593 C C . PHE A 1 74 ? 10.870 10.466 7.038 1.00 55.91 74 PHE A C 1
ATOM 595 O O . PHE A 1 74 ? 10.986 10.794 8.219 1.00 55.91 74 PHE A O 1
ATOM 602 N N . LEU A 1 75 ? 11.199 9.268 6.575 1.00 59.34 75 LEU A N 1
ATOM 603 C CA . LEU A 1 75 ? 12.145 8.434 7.288 1.00 59.34 75 LEU A CA 1
ATOM 604 C C . LEU A 1 75 ? 13.529 9.049 7.020 1.00 59.34 75 LEU A C 1
ATOM 606 O O . LEU A 1 75 ? 13.912 9.284 5.875 1.00 59.34 75 LEU A O 1
ATOM 610 N N . PHE A 1 76 ? 14.204 9.481 8.085 1.00 48.91 76 PHE A N 1
ATOM 611 C CA . PHE A 1 76 ? 15.533 10.085 8.008 1.00 48.91 76 PHE A CA 1
ATOM 612 C C . PHE A 1 76 ? 16.584 8.979 8.181 1.00 48.91 76 PHE A C 1
ATOM 614 O O . PHE A 1 76 ? 16.594 8.344 9.232 1.00 48.91 76 PHE A O 1
ATOM 621 N N . GLY A 1 77 ? 17.498 8.797 7.219 1.00 56.12 77 GLY A N 1
ATOM 622 C CA . GLY A 1 77 ? 18.627 7.857 7.330 1.00 56.12 77 GLY A CA 1
ATOM 623 C C . GLY A 1 77 ? 18.817 6.964 6.099 1.00 56.12 77 GLY A C 1
ATOM 624 O O . GLY A 1 77 ? 18.315 7.292 5.025 1.00 56.12 77 GLY A O 1
ATOM 625 N N . ASP A 1 78 ? 19.539 5.852 6.282 1.00 60.56 78 ASP A N 1
ATOM 626 C CA . ASP A 1 78 ? 19.694 4.745 5.318 1.00 60.56 78 ASP A CA 1
ATOM 627 C C . ASP A 1 78 ? 18.413 3.892 5.278 1.00 60.56 78 ASP A C 1
ATOM 629 O O . ASP A 1 78 ? 18.431 2.707 5.581 1.00 60.56 78 ASP A O 1
ATOM 633 N N . THR A 1 79 ? 17.279 4.531 5.003 1.00 71.81 79 THR A N 1
ATOM 634 C CA . THR A 1 79 ? 15.972 3.874 4.976 1.00 71.81 79 THR A CA 1
ATOM 635 C C . THR A 1 79 ? 15.764 3.177 3.637 1.00 71.81 79 THR A C 1
ATOM 637 O O . THR A 1 79 ? 15.773 3.833 2.591 1.00 71.81 79 THR A O 1
ATOM 640 N N . ASP A 1 80 ? 15.533 1.873 3.677 1.00 84.25 80 ASP A N 1
ATOM 641 C CA . ASP A 1 80 ? 15.207 1.014 2.543 1.00 84.25 80 ASP A CA 1
ATOM 642 C C . ASP A 1 80 ? 13.705 0.676 2.490 1.00 84.25 80 ASP A C 1
ATOM 644 O O . ASP A 1 80 ? 12.867 1.292 3.152 1.00 84.25 80 ASP A O 1
ATOM 648 N N . CYS A 1 81 ? 13.324 -0.204 1.566 1.00 90.56 81 CYS A N 1
ATOM 649 C CA . CYS A 1 81 ? 11.929 -0.433 1.196 1.00 90.56 81 CYS A CA 1
ATOM 650 C C . CYS A 1 81 ? 11.058 -0.991 2.334 1.00 90.56 81 CYS A C 1
ATOM 652 O O . CYS A 1 81 ? 9.901 -0.589 2.494 1.00 90.56 81 CYS A O 1
ATOM 654 N N . ASP A 1 82 ? 11.603 -1.892 3.147 1.00 92.44 82 ASP A N 1
ATOM 655 C CA . ASP A 1 82 ? 10.898 -2.557 4.238 1.00 92.44 82 ASP A CA 1
ATOM 656 C C . ASP A 1 82 ? 10.652 -1.612 5.411 1.00 92.44 82 ASP A C 1
ATOM 658 O O . ASP A 1 82 ? 9.565 -1.657 5.985 1.00 92.44 82 ASP A O 1
ATOM 662 N N . ASP A 1 83 ? 11.560 -0.681 5.703 1.00 92.44 83 ASP A N 1
ATOM 663 C CA . ASP A 1 83 ? 11.317 0.392 6.670 1.00 92.44 83 ASP A CA 1
ATOM 664 C C . ASP A 1 83 ? 10.078 1.235 6.303 1.00 92.44 83 ASP A C 1
ATOM 666 O O . ASP A 1 83 ? 9.239 1.537 7.163 1.00 92.44 83 ASP A O 1
ATOM 670 N N . TYR A 1 84 ? 9.924 1.606 5.025 1.00 92.69 84 TYR A N 1
ATOM 671 C CA . TYR A 1 84 ? 8.747 2.343 4.549 1.00 92.69 84 TYR A CA 1
ATOM 672 C C . TYR A 1 84 ? 7.471 1.500 4.654 1.00 92.69 84 TYR A C 1
ATOM 674 O O . TYR A 1 84 ? 6.442 2.002 5.124 1.00 92.69 84 TYR A O 1
ATOM 682 N N . ALA A 1 85 ? 7.535 0.224 4.269 1.00 94.94 85 ALA A N 1
ATOM 683 C CA . ALA A 1 85 ? 6.387 -0.674 4.325 1.00 94.94 85 ALA A CA 1
ATOM 684 C C . ALA A 1 85 ? 5.953 -0.994 5.770 1.00 94.94 85 ALA A C 1
ATOM 686 O O . ALA A 1 85 ? 4.757 -1.001 6.087 1.00 94.94 85 ALA A O 1
ATOM 687 N N . LEU A 1 86 ? 6.916 -1.186 6.678 1.00 94.06 86 LEU A N 1
ATOM 688 C CA . LEU A 1 86 ? 6.687 -1.358 8.114 1.00 94.06 86 LEU A CA 1
ATOM 689 C C . LEU A 1 86 ? 6.128 -0.086 8.744 1.00 94.06 86 LEU A C 1
ATOM 691 O O . LEU A 1 86 ? 5.206 -0.153 9.562 1.00 94.06 86 LEU A O 1
ATOM 695 N N . TYR A 1 87 ? 6.654 1.082 8.371 1.00 92.75 87 TYR A N 1
ATOM 696 C CA . TYR A 1 87 ? 6.126 2.356 8.845 1.00 92.75 87 TYR A CA 1
ATOM 697 C C . TYR A 1 87 ? 4.655 2.523 8.457 1.00 92.75 87 TYR A C 1
ATOM 699 O O . TYR A 1 87 ? 3.835 2.864 9.314 1.00 92.75 87 TYR A O 1
ATOM 707 N N . LEU A 1 88 ? 4.304 2.271 7.190 1.00 94.44 88 LEU A N 1
ATOM 708 C CA . LEU A 1 88 ? 2.933 2.443 6.718 1.00 94.44 88 LEU A CA 1
ATOM 709 C C . LEU A 1 88 ? 1.977 1.466 7.409 1.00 94.44 88 LEU A C 1
ATOM 711 O O . LEU A 1 88 ? 0.904 1.881 7.846 1.00 94.44 88 LEU A O 1
ATOM 715 N N . GLN A 1 89 ? 2.390 0.210 7.600 1.00 95.62 89 GLN A N 1
ATOM 716 C CA . GLN A 1 89 ? 1.625 -0.773 8.369 1.00 95.62 89 GLN A CA 1
ATOM 717 C C . GLN A 1 89 ? 1.396 -0.314 9.817 1.00 95.62 89 GLN A C 1
ATOM 719 O O . GLN A 1 89 ? 0.261 -0.318 10.297 1.00 95.62 89 GLN A O 1
ATOM 724 N N . LYS A 1 90 ? 2.450 0.135 10.512 1.00 93.19 90 LYS A N 1
ATOM 725 C CA . LYS A 1 90 ? 2.352 0.627 11.897 1.00 93.19 90 LYS A CA 1
ATOM 726 C C . LYS A 1 90 ? 1.455 1.856 11.998 1.00 93.19 90 LYS A C 1
ATOM 728 O O . LYS A 1 90 ? 0.670 1.961 12.939 1.00 93.19 90 LYS A O 1
ATOM 733 N N . LYS A 1 91 ? 1.540 2.775 11.031 1.00 92.81 91 LYS A N 1
ATOM 734 C CA . LYS A 1 91 ? 0.634 3.925 10.930 1.00 92.81 91 LYS A CA 1
ATOM 735 C C . LYS A 1 91 ? -0.811 3.466 10.714 1.00 92.81 91 LYS A C 1
ATOM 737 O O . LYS A 1 91 ? -1.701 3.993 11.367 1.00 92.81 91 LYS A O 1
ATOM 742 N N . GLY A 1 92 ? -1.040 2.469 9.860 1.00 93.62 92 GLY A N 1
ATOM 743 C CA . GLY A 1 92 ? -2.354 1.853 9.662 1.00 93.62 92 GLY A CA 1
ATOM 744 C C . GLY A 1 92 ? -2.933 1.351 10.979 1.00 93.62 92 GLY A C 1
ATOM 745 O O . GLY A 1 92 ? -3.967 1.842 11.418 1.00 93.62 92 GLY A O 1
ATOM 746 N N . MET A 1 93 ? -2.200 0.485 11.681 1.00 92.69 93 MET A N 1
ATOM 747 C CA . MET A 1 93 ? -2.618 -0.050 12.983 1.00 92.69 93 MET A CA 1
ATOM 748 C C . MET A 1 93 ? -2.911 1.046 14.011 1.00 92.69 93 MET A C 1
ATOM 750 O O . MET A 1 93 ? -3.873 0.960 14.771 1.00 92.69 93 MET A O 1
ATOM 754 N N . LYS A 1 94 ? -2.069 2.081 14.032 1.00 90.94 94 LYS A N 1
ATOM 755 C CA . LYS A 1 94 ? -2.205 3.243 14.905 1.00 90.94 94 LYS A CA 1
ATOM 756 C C . LYS A 1 94 ? -3.503 4.014 14.657 1.00 90.94 94 LYS A C 1
ATOM 758 O O . LYS A 1 94 ? -4.131 4.470 15.610 1.00 90.94 94 LYS A O 1
ATOM 763 N N . ASP A 1 95 ? -3.863 4.162 13.389 1.00 92.44 95 ASP A N 1
ATOM 764 C CA . ASP A 1 95 ? -5.009 4.944 12.936 1.00 92.44 95 ASP A CA 1
ATOM 765 C C . ASP A 1 95 ? -6.288 4.085 12.806 1.00 92.44 95 ASP A C 1
ATOM 767 O O . ASP A 1 95 ? -7.345 4.612 12.468 1.00 92.44 95 ASP A O 1
ATOM 771 N N . GLY A 1 96 ? -6.213 2.780 13.104 1.00 94.88 96 GLY A N 1
ATOM 772 C CA . GLY A 1 96 ? -7.343 1.843 13.067 1.00 94.88 96 GLY A CA 1
ATOM 773 C C . GLY A 1 96 ? -7.570 1.139 11.725 1.00 94.88 96 GLY A C 1
ATOM 774 O O . GLY A 1 96 ? -8.625 0.542 11.529 1.00 94.88 96 GLY A O 1
ATOM 775 N N . TYR A 1 97 ? -6.600 1.178 10.811 1.00 96.50 97 TYR A N 1
ATOM 776 C CA . TYR A 1 97 ? -6.679 0.551 9.492 1.00 96.50 97 TYR A CA 1
ATOM 777 C C . TYR A 1 97 ? -5.907 -0.766 9.409 1.00 96.50 97 TYR A C 1
ATOM 779 O O . TYR A 1 97 ? -4.791 -0.895 9.923 1.00 96.50 97 TYR A O 1
ATOM 787 N N . LEU A 1 98 ? -6.479 -1.725 8.684 1.00 96.50 98 LEU A N 1
ATOM 788 C CA . LEU A 1 98 ? -5.804 -2.949 8.282 1.00 96.50 98 LEU A CA 1
ATOM 789 C C . LEU A 1 98 ? -4.957 -2.688 7.029 1.00 96.50 98 LEU A C 1
ATOM 791 O O . LEU A 1 98 ? -5.472 -2.429 5.945 1.00 96.50 98 LEU A O 1
ATOM 795 N N . ILE A 1 99 ? -3.637 -2.769 7.183 1.00 96.94 99 ILE A N 1
ATOM 796 C CA . ILE A 1 99 ? -2.666 -2.661 6.090 1.00 96.94 99 ILE A CA 1
ATOM 797 C C . ILE A 1 99 ? -1.684 -3.815 6.234 1.00 96.94 99 ILE A C 1
ATOM 799 O O . ILE A 1 99 ? -1.060 -3.973 7.288 1.00 96.94 99 ILE A O 1
ATOM 803 N N . ASN A 1 100 ? -1.530 -4.626 5.189 1.00 96.69 100 ASN A N 1
ATOM 804 C CA . ASN A 1 100 ? -0.580 -5.734 5.227 1.00 96.69 100 ASN A CA 1
ATOM 805 C C . ASN A 1 100 ? 0.739 -5.341 4.563 1.00 96.69 100 A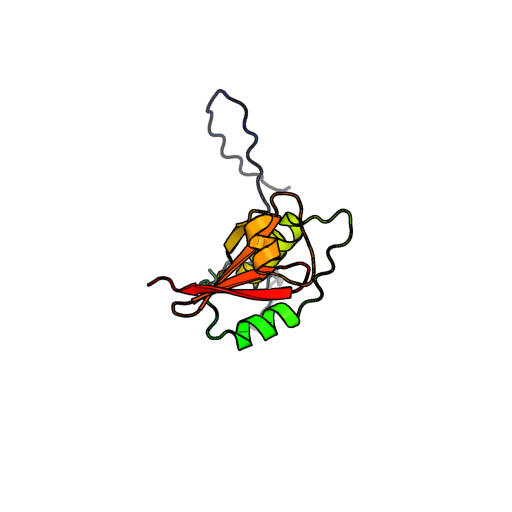SN A C 1
ATOM 807 O O . ASN A 1 100 ? 0.788 -4.477 3.687 1.00 96.69 100 ASN A O 1
ATOM 811 N N . PHE A 1 101 ? 1.806 -5.974 5.027 1.00 96.94 101 PHE A N 1
ATOM 812 C CA . PHE A 1 101 ? 3.121 -5.950 4.406 1.00 96.94 101 PHE A CA 1
ATOM 813 C C . PHE A 1 101 ? 3.159 -7.027 3.318 1.00 96.94 101 PHE A C 1
ATOM 815 O O . PHE A 1 101 ? 2.680 -8.135 3.560 1.00 96.94 101 PHE A O 1
ATOM 822 N N . GLU A 1 102 ? 3.740 -6.722 2.162 1.00 97.25 102 GLU A N 1
ATOM 823 C CA . GLU A 1 102 ? 3.901 -7.665 1.054 1.00 97.25 102 GLU A CA 1
ATOM 824 C C . GLU A 1 102 ? 5.295 -7.534 0.441 1.00 97.25 102 GLU A C 1
ATOM 826 O O . GLU A 1 102 ? 5.818 -6.429 0.299 1.00 97.25 102 GLU A O 1
ATOM 831 N N . ALA A 1 103 ? 5.887 -8.664 0.057 1.00 96.81 103 ALA A N 1
ATOM 832 C CA . ALA A 1 103 ? 7.116 -8.693 -0.728 1.00 96.81 103 ALA A CA 1
ATOM 833 C C . ALA A 1 103 ? 6.781 -8.973 -2.198 1.00 96.81 103 ALA A C 1
ATOM 835 O O . ALA A 1 103 ? 6.092 -9.946 -2.498 1.00 96.81 103 ALA A O 1
ATOM 836 N N . ILE A 1 104 ? 7.291 -8.148 -3.109 1.00 97.69 104 ILE A N 1
ATOM 837 C CA . ILE A 1 104 ? 6.978 -8.195 -4.541 1.00 97.69 104 ILE A CA 1
ATOM 838 C C . ILE A 1 104 ? 8.253 -8.346 -5.380 1.00 97.69 104 ILE A C 1
ATOM 840 O O . ILE A 1 104 ? 9.297 -7.770 -5.070 1.00 97.69 104 ILE A O 1
ATOM 844 N N . LEU A 1 105 ? 8.183 -9.163 -6.436 1.00 98.00 105 LEU A N 1
ATOM 845 C CA . LEU A 1 105 ? 9.306 -9.405 -7.349 1.00 98.00 105 LEU A CA 1
ATOM 846 C C . LEU A 1 105 ? 9.490 -8.243 -8.346 1.00 98.00 105 LEU A C 1
ATOM 848 O O . LEU A 1 105 ? 8.488 -7.646 -8.751 1.00 98.00 105 LEU A O 1
ATOM 852 N N . PRO A 1 106 ? 10.725 -7.989 -8.833 1.00 97.44 106 PRO A N 1
ATOM 853 C CA . PRO A 1 106 ? 11.018 -6.903 -9.774 1.00 97.44 106 PRO A CA 1
ATOM 854 C C . PRO A 1 106 ? 10.105 -6.824 -10.995 1.00 97.44 106 PRO A C 1
ATOM 856 O O . PRO A 1 106 ? 9.563 -5.764 -11.292 1.00 97.44 106 PRO A O 1
ATOM 859 N N . ASP A 1 107 ? 9.893 -7.945 -11.686 1.00 97.88 107 ASP A N 1
ATOM 860 C CA . ASP A 1 107 ? 9.088 -7.972 -12.912 1.00 97.88 107 ASP A CA 1
ATOM 861 C C . ASP A 1 107 ? 7.628 -7.567 -12.660 1.00 97.88 107 ASP A C 1
ATOM 863 O O . ASP A 1 107 ? 7.003 -6.920 -13.500 1.00 97.88 107 ASP A O 1
ATOM 867 N N . GLU A 1 108 ? 7.076 -7.941 -11.503 1.00 97.25 108 GLU A N 1
ATOM 868 C CA . GLU A 1 108 ? 5.706 -7.589 -11.133 1.00 97.25 108 GLU A CA 1
ATOM 869 C C . GLU A 1 108 ? 5.613 -6.124 -10.712 1.00 97.25 108 GLU A C 1
ATOM 871 O O . GLU A 1 108 ? 4.722 -5.410 -11.166 1.00 97.25 108 GLU A O 1
ATOM 876 N N . TYR A 1 109 ? 6.564 -5.658 -9.901 1.00 97.88 109 TYR A N 1
ATOM 877 C CA . TYR A 1 109 ? 6.633 -4.269 -9.461 1.00 97.88 109 TYR A CA 1
ATOM 878 C C . TYR A 1 109 ? 6.751 -3.298 -10.636 1.00 97.88 109 TYR A C 1
ATOM 880 O O . TYR A 1 109 ? 5.926 -2.398 -10.781 1.00 97.88 109 TYR A O 1
ATOM 888 N N . ASN A 1 110 ? 7.741 -3.524 -11.505 1.00 97.38 110 ASN A N 1
ATOM 889 C CA . ASN A 1 110 ? 8.036 -2.664 -12.651 1.00 97.38 110 ASN A CA 1
ATOM 890 C C . ASN A 1 110 ? 6.916 -2.713 -13.711 1.00 97.38 110 ASN A C 1
ATOM 892 O O . ASN A 1 110 ? 6.856 -1.863 -14.595 1.00 97.38 110 ASN A O 1
ATOM 896 N N . GLY A 1 111 ? 6.025 -3.712 -13.646 1.00 97.50 111 GLY A N 1
ATOM 897 C CA . GLY A 1 111 ? 4.814 -3.783 -14.463 1.00 97.50 111 GLY A CA 1
ATOM 898 C C . GLY A 1 111 ? 3.603 -3.048 -13.875 1.00 97.50 111 GLY A C 1
ATOM 899 O O . GLY A 1 111 ? 2.610 -2.875 -14.584 1.00 97.50 111 GLY A O 1
ATOM 900 N N . LEU A 1 112 ? 3.659 -2.644 -12.602 1.00 97.25 112 LEU A N 1
ATOM 901 C CA . LEU A 1 112 ? 2.547 -2.034 -11.868 1.00 97.25 112 LEU A CA 1
ATOM 902 C C . LEU A 1 112 ? 2.801 -0.567 -11.501 1.00 97.25 112 LEU A C 1
ATOM 904 O O . LEU A 1 112 ? 1.873 0.235 -11.592 1.00 97.25 112 LEU A O 1
ATOM 908 N N . PHE A 1 113 ? 4.018 -0.219 -11.082 1.00 96.25 113 PHE A N 1
ATOM 909 C CA . PHE A 1 113 ? 4.390 1.113 -10.597 1.00 96.25 113 PHE A CA 1
ATOM 910 C C . PHE A 1 113 ? 5.253 1.868 -11.614 1.00 96.25 113 PHE A C 1
ATOM 912 O O . PHE A 1 113 ? 6.036 1.259 -12.338 1.00 96.25 113 PHE A O 1
ATOM 919 N N . GLU A 1 114 ? 5.116 3.198 -11.681 1.00 93.94 114 GLU A N 1
ATOM 920 C CA . GLU A 1 114 ? 5.726 4.003 -12.753 1.00 93.94 114 GLU A CA 1
ATOM 921 C C . GLU A 1 114 ? 6.843 4.943 -12.274 1.00 93.94 114 GLU A C 1
ATOM 923 O O . GLU A 1 114 ? 7.655 5.394 -13.085 1.00 93.94 114 GLU A O 1
ATOM 928 N N . LYS A 1 115 ? 6.893 5.309 -10.985 1.00 90.75 115 LYS A N 1
ATOM 929 C CA . LYS A 1 115 ? 7.813 6.368 -10.518 1.00 90.75 115 LYS A CA 1
ATOM 930 C C . LYS A 1 115 ? 9.206 5.876 -10.137 1.00 90.75 115 LYS A C 1
ATOM 932 O O . LYS A 1 115 ? 10.105 6.706 -9.986 1.00 90.75 115 LYS A O 1
ATOM 937 N N . MET A 1 116 ? 9.380 4.577 -9.938 1.00 91.69 116 MET A N 1
ATOM 938 C CA . MET A 1 116 ? 10.636 3.956 -9.531 1.00 91.69 116 MET A CA 1
ATOM 939 C C . MET A 1 116 ? 10.776 2.604 -10.227 1.00 91.69 116 MET A C 1
ATOM 941 O O . MET A 1 116 ? 9.776 1.952 -10.501 1.00 91.69 116 MET A O 1
ATOM 945 N N . GLU A 1 117 ? 12.012 2.195 -10.501 1.00 93.19 117 GLU A N 1
ATOM 946 C CA . GLU A 1 117 ? 12.333 0.836 -10.934 1.00 93.19 117 GLU A CA 1
ATOM 947 C C . GLU A 1 117 ? 13.111 0.131 -9.824 1.00 93.19 117 GLU A C 1
ATOM 949 O O . GLU A 1 117 ? 13.917 0.760 -9.132 1.00 93.19 117 GLU A O 1
ATOM 954 N N . ILE A 1 118 ? 12.888 -1.172 -9.687 1.00 93.69 118 ILE A N 1
ATOM 955 C CA . ILE A 1 118 ? 13.622 -2.038 -8.761 1.00 93.69 118 ILE A CA 1
ATOM 956 C C . ILE A 1 118 ? 14.294 -3.182 -9.527 1.00 93.69 118 ILE A C 1
ATOM 958 O O . ILE A 1 118 ? 13.801 -3.625 -10.569 1.00 93.69 118 ILE A O 1
ATOM 962 N N . ASP A 1 119 ? 15.404 -3.687 -9.001 1.00 95.56 119 ASP A N 1
ATOM 963 C CA . ASP A 1 119 ? 16.154 -4.831 -9.533 1.00 95.56 119 ASP A CA 1
ATOM 964 C C . ASP A 1 119 ? 16.227 -6.022 -8.559 1.00 95.56 119 ASP A C 1
ATOM 966 O O . ASP A 1 119 ? 16.613 -7.125 -8.955 1.00 95.56 119 ASP A O 1
ATOM 970 N N . GLU A 1 120 ? 15.782 -5.835 -7.317 1.00 94.75 120 GLU A N 1
ATOM 971 C CA . GLU A 1 120 ? 15.741 -6.843 -6.257 1.00 94.75 120 GLU A CA 1
ATOM 972 C C . GLU A 1 120 ? 14.333 -6.978 -5.650 1.00 94.75 120 GLU A C 1
ATOM 974 O O . GLU A 1 120 ? 13.420 -6.224 -5.974 1.00 94.75 120 GLU A O 1
ATOM 979 N N . LEU A 1 121 ? 14.129 -7.980 -4.788 1.00 96.19 121 LEU A N 1
ATOM 980 C CA . LEU A 1 121 ? 12.874 -8.141 -4.046 1.00 96.19 121 LEU A CA 1
ATOM 981 C C . LEU A 1 121 ? 12.580 -6.866 -3.241 1.00 96.19 121 LEU A C 1
ATOM 983 O O . LEU A 1 121 ? 13.449 -6.396 -2.513 1.00 96.19 121 LEU A O 1
ATOM 987 N N . HIS A 1 122 ? 11.354 -6.355 -3.331 1.00 96.88 122 HIS A N 1
ATOM 988 C CA . HIS A 1 122 ? 10.979 -5.078 -2.722 1.00 96.88 122 HIS A CA 1
ATOM 989 C C . HIS A 1 122 ? 9.791 -5.232 -1.785 1.00 96.88 122 HIS A C 1
ATOM 991 O O . HIS A 1 122 ? 8.943 -6.107 -1.974 1.00 96.88 122 HIS A O 1
ATOM 997 N N . ALA A 1 123 ? 9.735 -4.388 -0.763 1.00 97.62 123 ALA A N 1
ATOM 998 C CA . ALA A 1 123 ? 8.651 -4.370 0.202 1.00 97.62 123 ALA A CA 1
ATOM 999 C C . ALA A 1 123 ? 7.635 -3.277 -0.138 1.00 97.62 123 ALA A C 1
ATOM 1001 O O . ALA A 1 123 ? 7.983 -2.114 -0.334 1.00 97.62 123 ALA A O 1
ATOM 1002 N N . ILE A 1 124 ? 6.364 -3.660 -0.166 1.00 97.56 124 ILE A N 1
ATOM 1003 C CA . ILE A 1 124 ? 5.220 -2.781 -0.406 1.00 97.56 124 ILE A CA 1
ATOM 1004 C C . ILE A 1 124 ? 4.132 -3.058 0.636 1.00 97.56 124 ILE A C 1
ATOM 1006 O O . ILE A 1 124 ? 4.273 -3.912 1.517 1.00 97.56 124 ILE A O 1
ATOM 1010 N N . ASN A 1 125 ? 3.010 -2.353 0.525 1.00 98.44 125 ASN A N 1
ATOM 1011 C CA . ASN A 1 125 ? 1.823 -2.654 1.311 1.00 98.44 125 ASN A CA 1
ATOM 1012 C C . ASN A 1 125 ? 0.641 -3.051 0.436 1.00 98.44 125 ASN A C 1
ATOM 1014 O O . ASN A 1 125 ? 0.556 -2.677 -0.732 1.00 98.44 125 ASN A O 1
ATOM 1018 N N . LEU A 1 126 ? -0.304 -3.772 1.036 1.00 97.94 126 LEU A N 1
ATOM 1019 C CA . LEU A 1 126 ? -1.572 -4.113 0.405 1.00 97.94 126 LEU A CA 1
ATOM 1020 C C . LEU A 1 126 ? -2.755 -3.775 1.316 1.00 97.94 126 LEU A C 1
ATOM 1022 O O . LEU A 1 126 ? -2.675 -3.891 2.545 1.00 97.94 126 LEU A O 1
ATOM 1026 N N . VAL A 1 127 ? -3.869 -3.414 0.692 1.00 98.31 127 VAL A N 1
ATOM 1027 C CA . VAL A 1 127 ? -5.169 -3.251 1.349 1.00 98.31 127 VAL A CA 1
ATOM 1028 C C . VAL A 1 127 ? -6.261 -3.893 0.508 1.00 98.31 127 VAL A C 1
ATOM 1030 O O . VAL A 1 127 ? -6.128 -4.029 -0.711 1.00 98.31 127 VAL A O 1
ATOM 1033 N N . ILE A 1 128 ? -7.345 -4.281 1.169 1.00 98.12 128 ILE A N 1
ATOM 1034 C CA . ILE A 1 128 ? -8.554 -4.777 0.520 1.00 98.12 128 ILE A CA 1
ATOM 1035 C C . ILE A 1 128 ? -9.630 -3.715 0.720 1.00 98.12 128 ILE A C 1
ATOM 1037 O O . ILE A 1 128 ? -9.811 -3.211 1.823 1.00 98.12 128 ILE A O 1
ATOM 1041 N N . ILE A 1 129 ? -10.309 -3.346 -0.361 1.00 97.81 129 ILE A N 1
ATOM 1042 C CA . ILE A 1 129 ? -11.459 -2.439 -0.335 1.00 97.81 129 ILE A CA 1
ATOM 1043 C C . ILE A 1 129 ? -12.573 -3.148 -1.090 1.00 97.81 129 ILE A C 1
ATOM 1045 O O . ILE A 1 129 ? -12.443 -3.413 -2.289 1.00 97.81 129 ILE A O 1
ATOM 1049 N N . ASP A 1 130 ? -13.642 -3.494 -0.379 1.00 95.81 130 ASP A N 1
ATOM 1050 C CA . ASP A 1 130 ? -14.689 -4.401 -0.851 1.00 95.81 130 ASP A CA 1
ATOM 1051 C C . ASP A 1 130 ? -14.109 -5.737 -1.364 1.00 95.81 130 ASP A C 1
ATOM 1053 O O . ASP A 1 130 ? -13.703 -6.590 -0.580 1.00 95.81 130 ASP A O 1
ATOM 1057 N N . ASN A 1 131 ? -14.061 -5.921 -2.687 1.00 96.31 131 ASN A N 1
ATOM 1058 C CA . ASN A 1 131 ? -13.544 -7.117 -3.358 1.00 96.31 131 ASN A CA 1
ATOM 1059 C C . ASN A 1 131 ? -12.233 -6.857 -4.120 1.00 96.31 131 ASN A C 1
ATOM 1061 O O . ASN A 1 131 ? -11.736 -7.739 -4.816 1.00 96.31 131 ASN A O 1
ATOM 1065 N N . ALA A 1 132 ? -11.704 -5.634 -4.058 1.00 98.31 132 ALA A N 1
ATOM 1066 C CA . ALA A 1 132 ? -10.538 -5.208 -4.817 1.00 98.31 132 ALA A CA 1
ATOM 1067 C C . ALA A 1 132 ? -9.292 -5.171 -3.929 1.00 98.31 132 ALA A C 1
ATOM 1069 O O . ALA A 1 132 ? -9.303 -4.606 -2.835 1.00 98.31 132 ALA A O 1
ATOM 1070 N N . VAL A 1 133 ? -8.203 -5.743 -4.436 1.00 98.31 133 VAL A N 1
ATOM 1071 C CA . VAL A 1 133 ? -6.881 -5.700 -3.811 1.00 98.31 133 VAL A CA 1
ATOM 1072 C C . VAL A 1 133 ? -6.104 -4.540 -4.410 1.00 98.31 133 VAL A C 1
ATOM 1074 O O . VAL A 1 133 ? -5.912 -4.479 -5.628 1.00 98.31 133 VAL A O 1
ATOM 1077 N N . TYR A 1 134 ? -5.623 -3.645 -3.557 1.00 98.62 134 TYR A N 1
ATOM 1078 C CA . TYR A 1 134 ? -4.768 -2.535 -3.956 1.00 98.62 134 TYR A CA 1
ATOM 1079 C C . TYR A 1 134 ? -3.376 -2.713 -3.373 1.00 98.62 134 TYR A C 1
ATOM 1081 O O . TYR A 1 134 ? -3.230 -2.981 -2.181 1.00 98.62 134 TYR A O 1
ATOM 1089 N N . TYR A 1 135 ? -2.362 -2.520 -4.211 1.00 98.56 135 TYR A N 1
ATOM 1090 C CA . TYR A 1 135 ? -0.990 -2.347 -3.758 1.00 98.56 135 TYR A CA 1
ATOM 1091 C C . TYR A 1 135 ? -0.683 -0.871 -3.555 1.00 98.56 135 TYR A C 1
ATOM 1093 O O . TYR A 1 135 ? -1.194 -0.010 -4.274 1.00 98.56 135 TYR A O 1
ATOM 1101 N N . ILE A 1 136 ? 0.164 -0.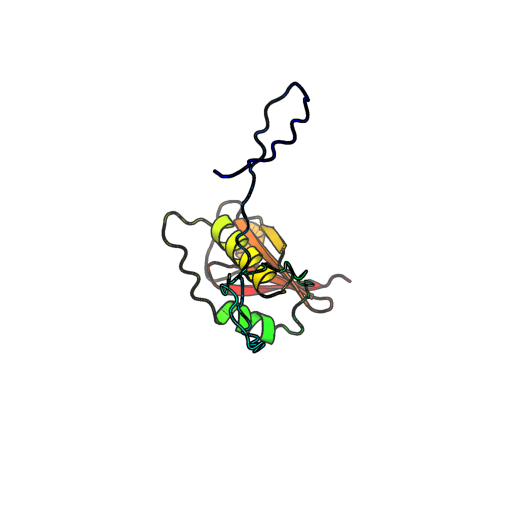602 -2.570 1.00 98.06 136 ILE A N 1
ATOM 1102 C CA . ILE A 1 136 ? 0.634 0.723 -2.197 1.00 98.06 136 ILE A CA 1
ATOM 1103 C C . ILE A 1 136 ? 2.157 0.679 -2.202 1.00 98.06 136 ILE A C 1
ATOM 1105 O O . ILE A 1 136 ? 2.748 -0.085 -1.441 1.00 98.06 136 ILE A O 1
ATOM 1109 N N . GLU A 1 137 ? 2.778 1.518 -3.024 1.00 96.56 137 GLU A N 1
ATOM 1110 C CA . GLU A 1 137 ? 4.212 1.789 -2.953 1.00 96.56 137 GLU A CA 1
ATOM 1111 C C . GLU A 1 137 ? 4.434 2.900 -1.910 1.00 96.56 137 GLU A C 1
ATOM 1113 O O . GLU A 1 137 ? 4.096 4.060 -2.170 1.00 96.56 137 GLU A O 1
ATOM 1118 N N . PRO A 1 138 ? 4.943 2.587 -0.706 1.00 93.62 138 PRO A N 1
ATOM 1119 C CA . PRO A 1 138 ? 5.002 3.546 0.396 1.00 93.62 138 PRO A CA 1
ATOM 1120 C C . PRO A 1 138 ? 6.001 4.700 0.171 1.00 93.62 138 PRO A C 1
ATOM 1122 O O . PRO A 1 138 ? 5.796 5.790 0.715 1.00 93.62 138 PRO A O 1
ATOM 1125 N N . GLN A 1 139 ? 7.046 4.523 -0.647 1.00 91.06 139 GLN A N 1
ATOM 1126 C CA . GLN A 1 139 ? 8.033 5.566 -0.958 1.00 91.06 139 GLN A CA 1
ATOM 1127 C C . GLN A 1 139 ? 7.474 6.599 -1.944 1.00 91.06 139 GLN A C 1
ATOM 1129 O O . GLN A 1 139 ? 7.621 7.810 -1.751 1.00 91.06 139 GLN A O 1
ATOM 1134 N N . THR A 1 140 ? 6.795 6.136 -2.997 1.00 91.94 140 THR A N 1
ATOM 1135 C CA . THR A 1 140 ? 6.282 6.988 -4.086 1.00 91.94 140 THR A CA 1
ATOM 1136 C C . THR A 1 140 ? 4.803 7.355 -3.933 1.00 91.94 140 THR A C 1
ATOM 1138 O O . THR A 1 140 ? 4.310 8.271 -4.615 1.00 91.94 140 THR A O 1
ATOM 1141 N N . ARG A 1 141 ? 4.110 6.675 -3.009 1.00 93.06 141 ARG A N 1
ATOM 1142 C CA . ARG A 1 141 ? 2.679 6.799 -2.684 1.00 93.06 141 ARG A CA 1
ATOM 1143 C C . ARG A 1 141 ? 1.757 6.415 -3.831 1.00 93.06 141 ARG A C 1
ATOM 1145 O O . ARG A 1 141 ? 0.627 6.896 -3.911 1.00 93.06 141 ARG A O 1
ATOM 1152 N N . GLU A 1 142 ? 2.255 5.627 -4.773 1.00 95.31 142 GLU A N 1
ATOM 1153 C CA . GLU A 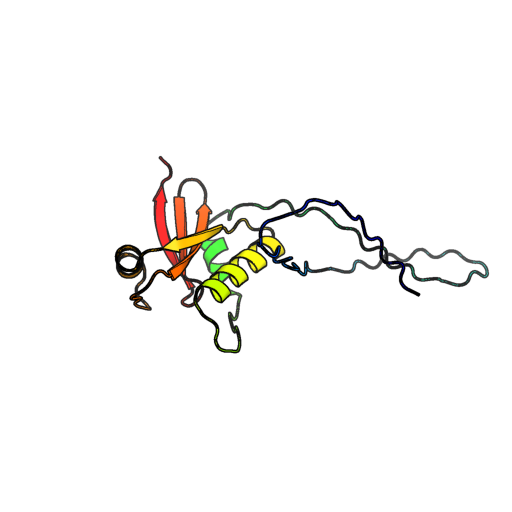1 142 ? 1.411 5.075 -5.822 1.00 95.31 142 GLU A CA 1
ATOM 1154 C C . GLU A 1 142 ? 0.474 4.028 -5.233 1.00 95.31 142 GLU A C 1
ATOM 1156 O O . GLU A 1 142 ? 0.861 3.242 -4.373 1.00 95.31 142 GLU A O 1
ATOM 1161 N N . ILE A 1 143 ? -0.771 4.046 -5.701 1.00 98.00 143 ILE A N 1
ATOM 1162 C CA . ILE A 1 143 ? -1.795 3.073 -5.339 1.00 98.00 143 ILE A CA 1
ATOM 1163 C C . ILE A 1 143 ? -2.303 2.473 -6.640 1.00 98.00 143 ILE A C 1
ATOM 1165 O O . ILE A 1 143 ? -2.806 3.201 -7.501 1.00 98.00 143 ILE A O 1
ATOM 1169 N N . VAL A 1 144 ? -2.182 1.158 -6.771 1.00 98.06 144 VAL A N 1
ATOM 1170 C CA . VAL A 1 144 ? -2.485 0.435 -8.007 1.00 98.06 144 VAL A CA 1
ATOM 1171 C C . VAL A 1 144 ? -3.435 -0.717 -7.720 1.00 98.06 144 VAL A C 1
ATOM 1173 O O . VAL A 1 144 ? -3.328 -1.395 -6.699 1.00 98.06 144 VAL A O 1
ATOM 1176 N N . LEU A 1 145 ? -4.398 -0.928 -8.615 1.00 97.75 145 LEU A N 1
ATOM 1177 C CA . LEU A 1 145 ? -5.297 -2.075 -8.538 1.00 97.75 145 LEU A CA 1
ATOM 1178 C C . LEU A 1 145 ? -4.520 -3.332 -8.933 1.00 97.75 145 LEU A C 1
ATOM 1180 O O . LEU A 1 145 ? -4.062 -3.439 -10.070 1.00 97.75 145 LEU A O 1
ATOM 1184 N N . ARG A 1 146 ? -4.413 -4.296 -8.016 1.00 96.69 146 ARG A N 1
ATOM 1185 C CA . ARG A 1 146 ? -3.748 -5.575 -8.279 1.00 96.69 146 ARG A CA 1
ATOM 1186 C C . ARG A 1 146 ? -4.686 -6.615 -8.884 1.00 96.69 146 ARG A C 1
ATOM 1188 O O . ARG A 1 146 ? -4.262 -7.425 -9.713 1.00 96.69 146 ARG A O 1
ATOM 1195 N N . GLY A 1 147 ? -5.942 -6.613 -8.451 1.00 96.94 147 GLY A N 1
ATOM 1196 C CA . GLY A 1 147 ? -6.948 -7.571 -8.889 1.00 96.94 147 GLY A CA 1
ATOM 1197 C C . GLY A 1 147 ? -8.188 -7.561 -8.007 1.00 96.94 147 GLY A C 1
ATOM 1198 O O . GLY A 1 147 ? -8.323 -6.726 -7.113 1.00 96.94 147 GLY A O 1
ATOM 1199 N N . TYR A 1 148 ? -9.075 -8.512 -8.275 1.00 97.25 148 TYR A N 1
ATOM 1200 C CA . TYR A 1 148 ? -10.261 -8.791 -7.475 1.00 97.25 148 TYR A CA 1
ATOM 1201 C C . TYR A 1 148 ? -10.141 -10.190 -6.853 1.00 97.25 148 TYR A C 1
ATOM 1203 O O . TYR A 1 148 ? -9.381 -11.014 -7.363 1.00 97.25 148 TYR A O 1
ATOM 1211 N N . LEU A 1 149 ? -10.823 -10.442 -5.733 1.00 93.94 149 LEU A N 1
ATOM 1212 C CA . LEU A 1 149 ? -10.732 -11.722 -5.011 1.00 93.94 149 LEU A CA 1
ATOM 1213 C C . LEU A 1 149 ? -11.634 -12.834 -5.592 1.00 93.94 149 LEU A C 1
ATOM 1215 O O . LEU A 1 149 ? -11.611 -13.949 -5.065 1.00 93.94 149 LEU A O 1
ATOM 1219 N N . ASP A 1 150 ? -12.423 -12.547 -6.635 1.00 88.69 150 ASP A N 1
ATOM 1220 C CA . ASP A 1 150 ? -13.389 -13.459 -7.273 1.00 88.69 150 ASP A CA 1
ATOM 1221 C C . ASP A 1 150 ? -12.892 -14.148 -8.559 1.00 88.69 150 ASP A C 1
ATOM 1223 O O . ASP A 1 150 ? -12.009 -13.608 -9.264 1.00 88.69 150 ASP A O 1
#

Secondary structure (DSSP, 8-state):
-------------------------------------SS-----------PPPPPB--S-HHHHHHHHHT------SS--HHHHHHHHHHHHHHHTB--EEEEE-HHHHTTT-SS---SS-EEEEEEEETTEEEEEETTTTEEEEEEE--

Foldseek 3Di:
DDDDDDDDDDDDDDDDPPPPDDQDADDDDDDDDDDDDDDDDDDPDPDDDDDDQAADADQDPVSLLVLLVVDDPDPPDPDFQVNLLVVVCSVSVNVRYHKDKDKDAQVVCVVWDDPDHDDGTGIWIWGDHPFWIWIARRVVRDIGTPGGND

Sequence (150 aa):
MKKLIILAGIFLLVGCAPVVEYVETPVYIEKIVEVVVEVEKIVEIEKIAEVPIELRDFESLEELREWVGEGRFFLFGDTDCDDYALYLQKKGMKDGYLINFEAILPDEYNGLFEKMEIDELHAINLVIIDNAVYYIEPQTREIVLRGYLD

Radius of gyration: 21.82 Å; chains: 1; bounding box: 34×44×68 Å

Organism: NCBI:txid412755

pLDDT: mean 73.66, std 26.64, range [29.28, 98.62]